Protein AF-A0A960HNV6-F1 (afdb_monomer_lite)

Sequence (104 aa):
MRTRSLPVKLGAVTIAAALTLAACGSDDEATSDVTDTTEQATEAPETTEAPAEASETIVDIAAGNEDFSTLVTAVTEAELVETLSGEGPFTVFAPTNEAFDALP

Structure (mmCIF, N/CA/C/O backbone):
data_AF-A0A960HNV6-F1
#
_entry.id   AF-A0A960HNV6-F1
#
loop_
_atom_site.group_PDB
_atom_site.id
_atom_site.type_symbol
_atom_site.label_atom_id
_atom_site.label_alt_id
_atom_site.label_comp_id
_atom_site.label_asym_id
_atom_site.label_entity_id
_atom_site.label_seq_id
_atom_site.pdbx_PDB_ins_code
_atom_site.Cartn_x
_atom_site.Cartn_y
_atom_site.Cartn_z
_atom_site.occupancy
_atom_site.B_iso_or_equiv
_atom_site.auth_seq_id
_atom_site.auth_comp_id
_atom_site.auth_asym_id
_atom_site.auth_atom_id
_atom_site.pdbx_PDB_model_num
ATOM 1 N N . MET A 1 1 ? 26.139 0.918 58.613 1.00 45.34 1 MET A N 1
ATOM 2 C CA . MET A 1 1 ? 26.621 2.040 57.774 1.00 45.34 1 MET A CA 1
ATOM 3 C C . MET A 1 1 ? 25.426 2.463 56.926 1.00 45.34 1 MET A C 1
ATOM 5 O O . MET A 1 1 ? 24.919 1.628 56.203 1.00 45.34 1 MET A O 1
ATOM 9 N N . ARG A 1 2 ? 24.708 3.542 57.278 1.00 44.34 2 ARG A N 1
ATOM 10 C CA . ARG A 1 2 ? 24.960 4.932 56.825 1.00 44.34 2 ARG A CA 1
ATOM 11 C C . ARG A 1 2 ? 25.102 4.980 55.296 1.00 44.34 2 ARG A C 1
ATOM 13 O O . ARG A 1 2 ? 26.038 4.371 54.812 1.00 44.34 2 ARG A O 1
ATOM 20 N N . THR A 1 3 ? 24.339 5.675 54.461 1.00 44.16 3 THR A N 1
ATOM 21 C CA . THR A 1 3 ? 23.282 6.700 54.541 1.00 44.16 3 THR A CA 1
ATOM 22 C C . THR A 1 3 ? 23.076 7.128 53.071 1.00 44.16 3 THR A C 1
ATOM 24 O O . THR A 1 3 ? 24.081 7.223 52.377 1.00 44.16 3 THR A O 1
ATOM 27 N N . ARG A 1 4 ? 21.848 7.520 52.680 1.00 56.72 4 ARG A N 1
ATOM 28 C CA . ARG A 1 4 ? 21.527 8.574 51.673 1.00 56.72 4 ARG A CA 1
ATOM 29 C C . ARG A 1 4 ? 21.876 8.256 50.200 1.00 56.72 4 ARG A C 1
ATOM 31 O O . ARG A 1 4 ? 23.033 8.172 49.831 1.00 56.72 4 ARG A O 1
ATOM 38 N N . SER A 1 5 ? 20.906 8.013 49.313 1.00 56.62 5 SER A N 1
ATOM 39 C CA . SER A 1 5 ? 20.040 9.035 48.691 1.00 56.62 5 SER A CA 1
ATOM 40 C C . SER A 1 5 ? 20.783 10.335 48.383 1.00 56.62 5 SER A C 1
ATOM 42 O O . SER A 1 5 ? 21.059 11.092 49.308 1.00 56.62 5 SER A O 1
ATOM 44 N N . LEU A 1 6 ? 21.057 10.597 47.101 1.00 52.16 6 LEU A N 1
ATOM 45 C CA . LEU A 1 6 ? 20.887 11.923 46.504 1.00 52.16 6 LEU A CA 1
ATOM 46 C C . LEU A 1 6 ? 20.886 11.831 44.962 1.00 52.16 6 LEU A C 1
ATOM 48 O O . LEU A 1 6 ? 21.908 11.469 44.376 1.00 52.16 6 LEU A O 1
ATOM 52 N N . PRO A 1 7 ? 19.763 12.176 44.305 1.00 58.16 7 PRO A N 1
ATOM 53 C CA . PRO A 1 7 ? 19.758 12.644 42.925 1.00 58.16 7 PRO A CA 1
ATOM 54 C C . PRO A 1 7 ? 20.364 14.055 42.913 1.00 58.16 7 PR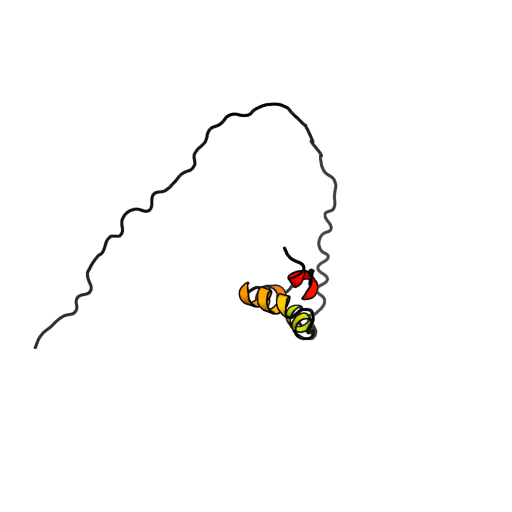O A C 1
ATOM 56 O O . PRO A 1 7 ? 20.086 14.805 43.842 1.00 58.16 7 PRO A O 1
ATOM 59 N N . VAL A 1 8 ? 21.200 14.397 41.924 1.00 51.25 8 VAL A N 1
ATOM 60 C CA . VAL A 1 8 ? 21.530 15.767 41.452 1.00 51.25 8 VAL A CA 1
ATOM 61 C C . VAL A 1 8 ? 22.811 15.712 40.617 1.00 51.25 8 VAL A C 1
ATOM 63 O O . VAL A 1 8 ? 23.883 15.375 41.114 1.00 51.25 8 VAL A O 1
ATOM 66 N N . LYS A 1 9 ? 22.662 16.088 39.348 1.00 45.72 9 LYS A N 1
ATOM 67 C CA . LYS A 1 9 ? 23.580 16.854 38.484 1.00 45.72 9 LYS A CA 1
ATOM 68 C C . LYS A 1 9 ? 22.807 16.980 37.165 1.00 45.72 9 LYS A C 1
ATOM 70 O O . LYS A 1 9 ? 22.885 16.112 36.313 1.00 45.72 9 LYS A O 1
ATOM 75 N N . LEU A 1 10 ? 21.826 17.876 37.065 1.00 53.41 10 LEU A N 1
ATOM 76 C CA . LEU A 1 10 ? 22.054 19.314 36.889 1.00 53.41 10 LEU A CA 1
ATOM 77 C C . LEU A 1 10 ? 23.143 19.568 35.832 1.00 53.41 10 LEU A C 1
ATOM 79 O O . LEU A 1 10 ? 24.190 20.134 36.123 1.00 53.41 10 LEU A O 1
ATOM 83 N N . GLY A 1 11 ? 22.900 19.076 34.617 1.00 43.34 11 GLY A N 1
ATOM 84 C CA . GLY A 1 11 ? 23.553 19.549 33.403 1.00 43.34 11 GLY A CA 1
ATOM 85 C C . GLY A 1 11 ? 22.567 20.441 32.663 1.00 43.34 11 GLY A C 1
ATOM 86 O O . GLY A 1 11 ? 21.699 19.947 31.953 1.00 43.34 11 GLY A O 1
ATOM 87 N N . ALA A 1 12 ? 22.651 21.746 32.902 1.00 56.66 12 ALA A N 1
ATOM 88 C CA . ALA A 1 12 ? 21.923 22.750 32.146 1.00 56.66 12 ALA A CA 1
ATOM 89 C C . ALA A 1 12 ? 22.407 22.723 30.686 1.00 56.66 12 ALA A C 1
ATOM 91 O O . ALA A 1 12 ? 23.540 23.111 30.413 1.00 56.66 12 ALA A O 1
ATOM 92 N N . VAL A 1 13 ? 21.565 22.262 29.758 1.00 51.84 13 VAL A N 1
ATOM 93 C CA . VAL A 1 13 ? 21.783 22.461 28.318 1.00 51.84 13 VAL A CA 1
ATOM 94 C C . VAL A 1 13 ? 20.980 23.688 27.917 1.00 51.84 13 VAL A C 1
ATOM 96 O O . VAL A 1 13 ? 19.792 23.640 27.615 1.00 51.84 13 VAL A O 1
ATOM 99 N N . THR A 1 14 ? 21.649 24.823 28.046 1.00 54.00 14 THR A N 1
ATOM 100 C CA . THR A 1 14 ? 21.226 26.121 27.543 1.00 54.00 14 THR A CA 1
ATOM 101 C C . THR A 1 14 ? 21.411 26.187 26.028 1.00 54.00 14 THR A C 1
ATOM 103 O O . THR A 1 14 ? 22.458 25.783 25.530 1.00 54.00 14 THR A O 1
ATOM 106 N N . ILE A 1 15 ? 20.449 26.841 25.368 1.00 56.03 15 ILE A N 1
ATOM 107 C CA . ILE A 1 15 ? 20.521 27.448 24.027 1.00 56.03 15 ILE A CA 1
ATOM 108 C C . ILE A 1 15 ? 20.248 26.484 22.862 1.00 56.03 15 ILE A C 1
ATOM 110 O O . ILE A 1 15 ? 21.151 25.889 22.286 1.00 56.03 15 ILE A O 1
ATOM 114 N N . ALA A 1 16 ? 18.991 26.469 22.419 1.00 51.09 16 ALA A N 1
ATOM 115 C CA . ALA A 1 16 ? 18.689 26.415 20.995 1.00 51.09 16 ALA A CA 1
ATOM 116 C C . ALA A 1 16 ? 17.906 27.686 20.657 1.00 51.09 16 ALA A C 1
ATOM 118 O O . ALA A 1 16 ? 16.822 27.938 21.184 1.00 51.09 16 ALA A O 1
ATOM 119 N N . ALA A 1 17 ? 18.559 28.541 19.879 1.00 52.19 17 ALA A N 1
ATOM 120 C CA . ALA A 1 17 ? 18.099 29.852 19.479 1.00 52.19 17 ALA A CA 1
ATOM 121 C C . ALA A 1 17 ? 16.828 29.761 18.626 1.00 52.19 17 ALA A C 1
ATOM 123 O O . ALA A 1 17 ? 16.761 28.996 17.665 1.00 52.19 17 ALA A O 1
ATOM 124 N N . ALA A 1 18 ? 15.848 30.597 18.958 1.00 54.22 18 ALA A N 1
ATOM 125 C CA . ALA A 1 18 ? 14.745 30.931 18.077 1.00 54.22 18 ALA A CA 1
ATOM 126 C C . ALA A 1 18 ? 15.296 31.684 16.854 1.00 54.22 18 ALA A C 1
ATOM 128 O O . ALA A 1 18 ? 15.678 32.848 16.963 1.00 54.22 18 ALA A O 1
ATOM 129 N N . LEU A 1 19 ? 15.343 31.027 15.691 1.00 57.34 19 LEU A N 1
ATOM 130 C CA .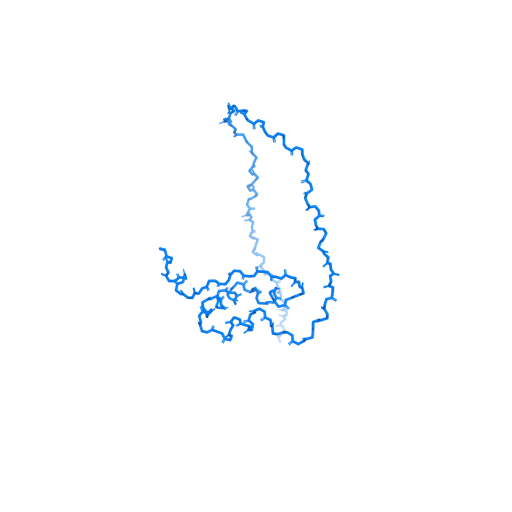 LEU A 1 19 ? 15.460 31.716 14.406 1.00 57.34 19 LEU A CA 1
ATOM 131 C C . LEU A 1 19 ? 14.057 32.126 13.956 1.00 57.34 19 LEU A C 1
ATOM 133 O O . LEU A 1 19 ? 13.365 31.424 13.225 1.00 57.34 19 LEU A O 1
ATOM 137 N N . THR A 1 20 ? 13.634 33.288 14.440 1.00 62.75 20 THR A N 1
ATOM 138 C CA . THR A 1 20 ? 12.517 34.048 13.885 1.00 62.75 20 THR A CA 1
ATOM 139 C C . THR A 1 20 ? 12.936 34.615 12.530 1.00 62.75 20 THR A C 1
ATOM 141 O O . THR A 1 20 ? 13.669 35.604 12.466 1.00 62.75 20 THR A O 1
ATOM 144 N N . LEU A 1 21 ? 12.478 33.982 11.449 1.00 59.41 21 LEU A N 1
ATOM 145 C CA . LEU A 1 21 ? 12.639 34.459 10.077 1.00 59.41 21 LEU A CA 1
ATOM 146 C C . LEU A 1 21 ? 11.638 35.597 9.811 1.00 59.41 21 LEU A C 1
ATOM 148 O O . LEU A 1 21 ? 10.555 35.402 9.267 1.00 59.41 21 LEU A O 1
ATOM 152 N N . ALA A 1 22 ? 11.998 36.797 10.261 1.00 61.06 22 ALA A N 1
ATOM 153 C CA . ALA A 1 22 ? 11.327 38.033 9.893 1.00 61.06 22 ALA A CA 1
ATOM 154 C C . ALA A 1 22 ? 12.018 38.651 8.664 1.00 61.06 22 ALA A C 1
ATOM 156 O O . ALA A 1 22 ? 13.112 39.188 8.772 1.00 61.06 22 ALA A O 1
ATOM 157 N N . ALA A 1 23 ? 11.321 38.557 7.531 1.00 52.22 23 ALA A N 1
ATOM 158 C CA . ALA A 1 23 ? 10.996 39.653 6.613 1.00 52.22 23 ALA A CA 1
ATOM 159 C C . ALA A 1 23 ? 12.089 40.453 5.850 1.00 52.22 23 ALA A C 1
ATOM 161 O O . ALA A 1 23 ? 13.017 41.012 6.429 1.00 52.22 23 ALA A O 1
ATOM 162 N N . CYS A 1 24 ? 11.750 40.667 4.560 1.00 65.69 24 CYS A N 1
ATOM 163 C CA . CYS A 1 24 ? 12.175 41.685 3.569 1.00 65.69 24 CYS A CA 1
ATOM 164 C C . CYS A 1 24 ? 13.315 41.273 2.601 1.00 65.69 24 CYS A C 1
ATOM 166 O O . CYS A 1 24 ? 14.381 40.888 3.060 1.00 65.69 24 CYS A O 1
ATOM 168 N N . GLY A 1 25 ? 13.218 41.344 1.261 1.00 42.31 25 GLY A N 1
ATOM 169 C CA . GLY A 1 25 ? 12.191 41.822 0.315 1.00 42.31 25 GLY A CA 1
ATOM 170 C C . GLY A 1 25 ? 12.855 42.409 -0.954 1.00 42.31 25 GLY A C 1
ATOM 171 O O . GLY A 1 25 ? 13.809 43.168 -0.797 1.00 42.31 25 GLY A O 1
ATOM 172 N N . SER A 1 26 ? 12.388 42.054 -2.168 1.00 45.03 26 SER A N 1
ATOM 173 C CA . SER A 1 26 ? 12.381 42.834 -3.441 1.00 45.03 26 SER A CA 1
ATOM 174 C C . SER A 1 26 ? 12.198 41.902 -4.648 1.00 45.03 26 SER A C 1
ATOM 176 O O . SER A 1 26 ? 13.160 41.263 -5.040 1.00 45.03 26 SER A O 1
ATOM 178 N N . ASP A 1 27 ? 10.987 41.840 -5.203 1.00 56.50 27 ASP A N 1
ATOM 179 C CA . ASP A 1 27 ? 10.704 41.714 -6.644 1.00 56.50 27 ASP A CA 1
ATOM 180 C C . ASP A 1 27 ? 9.187 41.935 -6.802 1.00 56.50 27 ASP A C 1
ATOM 182 O O . ASP A 1 27 ? 8.369 41.068 -6.497 1.00 56.50 27 ASP A O 1
ATOM 186 N N . ASP A 1 28 ? 8.827 43.168 -7.157 1.00 61.09 28 ASP A N 1
ATOM 187 C CA . ASP A 1 28 ? 7.497 43.589 -7.599 1.00 61.09 28 ASP A CA 1
ATOM 188 C C . ASP A 1 28 ? 7.642 43.902 -9.090 1.00 61.09 28 ASP A C 1
ATOM 190 O O . ASP A 1 28 ? 8.313 44.872 -9.427 1.00 61.09 28 ASP A O 1
ATOM 194 N N . GLU A 1 29 ? 7.080 43.059 -9.962 1.00 45.56 29 GLU A N 1
ATOM 195 C CA . GLU A 1 29 ? 6.562 43.461 -11.272 1.00 45.56 29 GLU A CA 1
ATOM 196 C C . GLU A 1 29 ? 5.421 42.521 -11.701 1.00 45.56 29 GLU A C 1
ATOM 198 O O . GLU A 1 29 ? 5.568 41.306 -11.805 1.00 45.56 29 GLU A O 1
ATOM 203 N N . ALA A 1 30 ? 4.299 43.171 -12.010 1.00 42.75 30 ALA A N 1
ATOM 204 C CA . ALA A 1 30 ? 3.243 42.761 -12.930 1.00 42.75 30 ALA A CA 1
ATOM 205 C C . ALA A 1 30 ? 2.281 41.628 -12.517 1.00 42.75 30 ALA A C 1
ATOM 207 O O . ALA A 1 30 ? 2.426 40.458 -12.855 1.00 42.75 30 ALA A O 1
ATOM 208 N N . THR A 1 31 ? 1.183 42.076 -11.901 1.00 44.72 31 THR A N 1
ATOM 209 C CA . THR A 1 31 ? -0.209 41.827 -12.321 1.00 44.72 31 THR A CA 1
ATOM 210 C C . THR A 1 31 ? -0.456 40.639 -13.261 1.00 44.72 31 THR A C 1
ATOM 212 O O . THR A 1 31 ? -0.143 40.654 -14.451 1.00 44.72 31 THR A O 1
ATOM 215 N N . SER A 1 32 ? -1.159 39.640 -12.746 1.00 39.06 32 SER A N 1
ATOM 216 C CA . SER A 1 32 ? -2.253 39.013 -13.481 1.00 39.06 32 SER A CA 1
ATOM 217 C C . SER A 1 32 ? -3.304 38.616 -12.463 1.00 39.06 32 SER A C 1
ATOM 219 O O . SER A 1 32 ? -3.203 37.616 -11.760 1.00 39.06 32 SER A O 1
ATOM 221 N N . ASP A 1 33 ? -4.269 39.518 -12.355 1.00 46.88 33 ASP A N 1
ATOM 222 C CA . ASP A 1 33 ? -5.630 39.264 -11.927 1.00 46.88 33 ASP A CA 1
ATOM 223 C C . ASP A 1 33 ? -6.116 37.894 -12.433 1.00 46.88 33 ASP A C 1
ATOM 225 O O . ASP A 1 33 ? -6.213 37.674 -13.639 1.00 46.88 33 ASP A O 1
ATOM 229 N N . VAL A 1 34 ? -6.416 36.984 -11.510 1.00 47.47 34 VAL A N 1
ATOM 230 C CA . VAL A 1 34 ? -7.573 36.103 -11.666 1.00 47.47 34 VAL A CA 1
ATOM 231 C C . VAL A 1 34 ? -8.330 36.166 -10.354 1.00 47.47 34 VAL A C 1
ATOM 233 O O . VAL A 1 34 ? -8.149 35.373 -9.430 1.00 47.47 34 VAL A O 1
ATOM 236 N N . THR A 1 35 ? -9.180 37.180 -10.283 1.00 41.56 35 THR A N 1
ATOM 237 C CA . THR A 1 35 ? -10.439 37.048 -9.570 1.00 41.56 35 THR A CA 1
ATOM 238 C C . THR A 1 35 ? -11.258 35.997 -10.323 1.00 41.56 35 THR A C 1
ATOM 240 O O . THR A 1 35 ? -11.846 36.316 -11.350 1.00 41.56 35 THR A O 1
ATOM 243 N N . ASP A 1 36 ? -11.297 34.752 -9.844 1.00 47.22 36 ASP A N 1
ATOM 244 C CA . ASP A 1 36 ? -12.392 33.839 -10.184 1.00 47.22 36 ASP A CA 1
ATOM 245 C C . ASP A 1 36 ? -13.222 33.609 -8.925 1.00 47.22 36 ASP A C 1
ATOM 247 O O . ASP A 1 36 ? -12.915 32.843 -8.009 1.00 47.22 36 ASP A O 1
ATOM 251 N N . THR A 1 37 ? -14.238 34.454 -8.846 1.00 47.31 37 THR A N 1
ATOM 252 C CA . THR A 1 37 ? -15.412 34.288 -8.019 1.00 47.31 37 THR A CA 1
ATOM 253 C C . THR A 1 37 ? -16.068 32.954 -8.351 1.00 47.31 37 THR A C 1
ATOM 255 O O . THR A 1 37 ? -16.540 32.771 -9.460 1.00 47.31 37 THR A O 1
ATOM 258 N N . THR A 1 38 ? -16.162 32.106 -7.326 1.00 55.19 38 THR A N 1
ATOM 259 C CA . THR A 1 38 ? -17.354 31.317 -6.990 1.00 55.19 38 THR A CA 1
ATOM 260 C C . THR A 1 38 ? -18.028 30.585 -8.146 1.00 55.19 38 THR A C 1
ATOM 262 O O . THR A 1 38 ? -18.821 31.194 -8.844 1.00 55.19 38 THR A O 1
ATOM 265 N N . GLU A 1 39 ? -17.913 29.256 -8.168 1.00 50.00 39 GLU A N 1
ATOM 266 C CA . GLU A 1 39 ? -19.061 28.366 -8.391 1.00 50.00 39 GLU A CA 1
ATOM 267 C C . GLU A 1 39 ? -18.701 26.903 -8.059 1.00 50.00 39 GLU A C 1
ATOM 269 O O . GLU A 1 39 ? -17.939 26.245 -8.752 1.00 50.00 39 GLU A O 1
ATOM 274 N N . GLN A 1 40 ? -19.248 26.419 -6.937 1.00 50.31 40 GLN A N 1
ATOM 275 C CA . GLN A 1 40 ? -19.943 25.129 -6.854 1.00 50.31 40 GLN A CA 1
ATOM 276 C C . GLN A 1 40 ? -19.249 23.926 -7.533 1.00 50.31 40 GLN A C 1
ATOM 278 O O . GLN A 1 40 ? -19.412 23.667 -8.717 1.00 50.31 40 GLN A O 1
ATOM 283 N N . ALA A 1 41 ? -18.581 23.076 -6.759 1.00 47.81 41 ALA A N 1
ATOM 284 C CA . ALA A 1 41 ? -19.277 21.882 -6.289 1.00 47.81 41 ALA A CA 1
ATOM 285 C C . ALA A 1 41 ? -18.996 21.595 -4.808 1.00 47.81 41 ALA A C 1
ATOM 287 O O . ALA A 1 41 ? -18.067 20.882 -4.437 1.00 47.81 41 ALA A O 1
ATOM 288 N N . THR A 1 42 ? -19.880 22.113 -3.956 1.00 43.16 42 THR A N 1
ATOM 289 C CA . THR A 1 42 ? -20.281 21.397 -2.745 1.00 43.16 42 THR A CA 1
ATOM 290 C C . THR A 1 42 ? -21.044 20.157 -3.203 1.00 43.16 42 THR A C 1
ATOM 292 O O . THR A 1 42 ? -22.270 20.166 -3.263 1.00 43.16 42 THR A O 1
ATOM 295 N N . GLU A 1 43 ? -20.329 19.098 -3.564 1.00 46.59 43 GLU A N 1
ATOM 296 C CA . GLU A 1 43 ? -20.857 17.759 -3.345 1.00 46.59 43 GLU A CA 1
ATOM 297 C C . GLU A 1 43 ? -20.550 17.462 -1.883 1.00 46.59 43 GLU A C 1
ATOM 299 O O . GLU A 1 43 ? -19.423 17.158 -1.494 1.00 46.59 43 GLU A O 1
ATOM 304 N N . ALA A 1 44 ? -21.555 17.697 -1.037 1.00 57.06 44 ALA A N 1
ATOM 305 C CA . ALA A 1 44 ? -21.565 17.113 0.289 1.00 57.06 44 ALA A CA 1
ATOM 306 C C . ALA A 1 44 ? -21.283 15.617 0.094 1.00 57.06 44 ALA A C 1
ATOM 308 O O . ALA A 1 44 ? -21.988 15.001 -0.708 1.00 57.06 44 ALA A O 1
ATOM 309 N N . PRO A 1 45 ? -20.257 15.034 0.740 1.00 55.72 45 PRO A N 1
ATOM 310 C CA . PRO A 1 45 ? -20.093 13.599 0.674 1.00 55.72 45 PRO A CA 1
ATOM 311 C C . PRO A 1 45 ? -21.372 13.024 1.258 1.00 55.72 45 PRO A C 1
ATOM 313 O O . PRO A 1 45 ? -21.724 13.274 2.414 1.00 55.72 45 PRO A O 1
ATOM 316 N N . GLU A 1 46 ? -22.127 12.342 0.412 1.00 50.53 46 GLU A N 1
ATOM 317 C CA . GLU A 1 46 ? -23.297 11.616 0.842 1.00 50.53 46 GLU A CA 1
ATOM 318 C C . GLU A 1 46 ? -22.749 10.493 1.713 1.00 50.53 46 GLU A C 1
ATOM 320 O O . GLU A 1 46 ? -22.254 9.483 1.212 1.00 50.53 46 GLU A O 1
ATOM 325 N N . THR A 1 47 ? -22.752 10.720 3.029 1.00 52.22 47 THR A N 1
ATOM 326 C CA . THR A 1 47 ? -22.521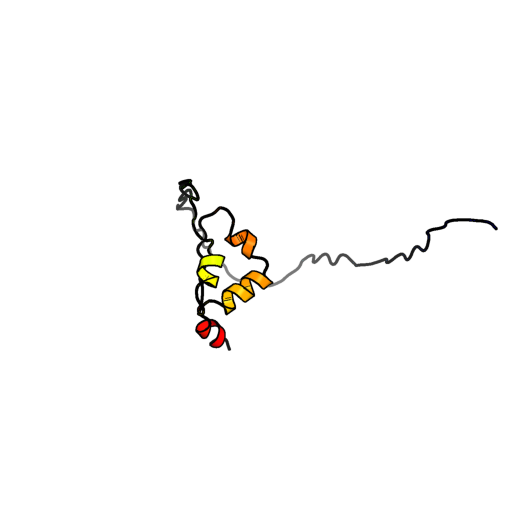 9.703 4.050 1.00 52.22 47 THR A CA 1
ATOM 327 C C . THR A 1 47 ? -23.649 8.687 3.929 1.00 52.22 47 THR A C 1
ATOM 329 O O . THR A 1 47 ? -24.621 8.684 4.677 1.00 52.22 47 THR A O 1
ATOM 332 N N . THR A 1 48 ? -23.540 7.832 2.920 1.00 45.06 48 THR A N 1
ATOM 333 C CA . THR A 1 48 ? -24.142 6.516 2.950 1.00 45.06 48 THR A CA 1
ATOM 334 C C . THR A 1 48 ? -23.218 5.701 3.840 1.00 45.06 48 THR A C 1
ATOM 336 O O . THR A 1 48 ? -22.232 5.135 3.374 1.00 45.06 48 THR A O 1
ATOM 339 N N . GLU A 1 49 ? -23.507 5.717 5.144 1.00 59.00 49 GLU A N 1
ATOM 340 C CA . GLU A 1 49 ? -23.079 4.684 6.089 1.00 59.00 49 GLU A CA 1
ATOM 341 C C . GLU A 1 49 ? -23.586 3.337 5.549 1.00 59.00 49 GLU A C 1
ATOM 343 O O . GLU A 1 49 ? -24.687 2.880 5.853 1.00 59.00 49 GLU A O 1
ATOM 348 N N . ALA A 1 50 ? -22.810 2.733 4.650 1.00 59.12 50 ALA A N 1
ATOM 349 C CA . ALA A 1 50 ? -22.937 1.328 4.329 1.00 59.12 50 ALA A CA 1
ATOM 350 C C . ALA A 1 50 ? -22.304 0.558 5.496 1.00 59.12 50 ALA A C 1
ATOM 352 O O . ALA A 1 50 ? -21.183 0.883 5.894 1.00 59.12 50 ALA A O 1
ATOM 353 N N . PRO A 1 51 ? -23.005 -0.427 6.077 1.00 53.31 51 PRO A N 1
ATOM 354 C CA . PRO A 1 51 ? -22.481 -1.163 7.211 1.00 53.31 51 PRO A CA 1
ATOM 355 C C . PRO A 1 51 ? -21.234 -1.922 6.745 1.00 53.31 51 PRO A C 1
ATOM 357 O O . PRO A 1 51 ? -21.266 -2.603 5.717 1.00 53.31 51 PRO A O 1
ATOM 360 N N . ALA A 1 52 ? -20.130 -1.761 7.476 1.00 58.97 52 ALA A N 1
ATOM 361 C CA . ALA A 1 52 ? -18.872 -2.465 7.261 1.00 58.97 52 ALA A CA 1
ATOM 362 C C . ALA A 1 52 ? -19.034 -3.958 7.612 1.00 58.97 52 ALA A C 1
ATOM 364 O O . ALA A 1 52 ? -18.578 -4.446 8.642 1.00 58.97 52 ALA A O 1
ATOM 365 N N . GLU A 1 53 ? -19.746 -4.690 6.761 1.00 50.16 53 GLU A N 1
ATOM 366 C CA . GLU A 1 53 ? -19.951 -6.130 6.868 1.00 50.16 53 GLU A CA 1
ATOM 367 C C . GLU A 1 53 ? -18.784 -6.839 6.157 1.00 50.16 53 GLU A C 1
ATOM 369 O O . GLU A 1 53 ? -18.799 -7.012 4.943 1.00 50.16 53 GLU A O 1
ATOM 374 N N . ALA A 1 54 ? -17.760 -7.238 6.919 1.00 56.28 54 ALA A N 1
ATOM 375 C CA . ALA A 1 54 ? -16.707 -8.189 6.524 1.00 56.28 54 ALA A CA 1
ATOM 376 C C . ALA A 1 54 ? -15.970 -7.920 5.189 1.00 56.28 54 ALA A C 1
ATOM 378 O O . ALA A 1 54 ? -15.611 -8.858 4.476 1.00 56.28 54 ALA A O 1
ATOM 379 N N . SER A 1 55 ? -15.715 -6.655 4.864 1.00 67.38 55 SER A N 1
ATOM 380 C CA . SER A 1 55 ? -14.828 -6.276 3.761 1.00 67.38 55 SER A CA 1
ATOM 381 C C . SER A 1 55 ? -13.368 -6.377 4.211 1.00 67.38 55 SER A C 1
ATOM 383 O O . SER A 1 55 ? -13.006 -5.812 5.243 1.00 67.38 55 SER A O 1
ATOM 385 N N . GLU A 1 56 ? -12.528 -7.081 3.451 1.00 83.19 56 GLU A N 1
ATOM 386 C CA . GLU A 1 56 ? -11.067 -7.025 3.608 1.00 83.19 56 GLU A CA 1
ATOM 387 C C . GLU A 1 56 ? -10.585 -5.570 3.504 1.00 83.19 56 GLU A C 1
ATOM 389 O O . GLU A 1 56 ? -11.131 -4.783 2.722 1.00 83.19 56 GLU A O 1
ATOM 394 N N . THR A 1 57 ? -9.582 -5.190 4.304 1.00 89.62 57 THR A N 1
ATOM 395 C CA . THR A 1 57 ? -9.039 -3.830 4.231 1.00 89.62 57 THR A CA 1
ATOM 396 C C . THR A 1 57 ? -8.297 -3.631 2.912 1.00 89.62 57 THR A C 1
ATOM 398 O O . THR A 1 57 ? -7.902 -4.578 2.230 1.00 89.62 57 THR A O 1
ATOM 401 N N . ILE A 1 58 ? -8.038 -2.376 2.556 1.00 90.12 58 ILE A N 1
ATOM 402 C CA . ILE A 1 58 ? -7.266 -2.043 1.351 1.00 90.12 58 ILE A CA 1
ATOM 403 C C . ILE A 1 58 ? -5.875 -2.688 1.397 1.00 90.12 58 ILE A C 1
ATOM 405 O O . ILE A 1 58 ? -5.354 -3.128 0.372 1.00 90.12 58 ILE A O 1
ATOM 409 N N . VAL A 1 59 ? -5.288 -2.769 2.594 1.00 90.38 59 VAL A N 1
ATOM 410 C CA . VAL A 1 59 ? -3.974 -3.379 2.809 1.00 90.38 59 VAL A CA 1
ATOM 411 C C . VAL A 1 59 ? -4.047 -4.897 2.670 1.00 90.38 59 VAL A C 1
ATOM 413 O O . VAL A 1 59 ? -3.152 -5.472 2.059 1.00 90.38 59 VAL A O 1
ATOM 416 N N . ASP A 1 60 ? -5.114 -5.539 3.151 1.00 90.88 60 ASP A N 1
ATOM 417 C CA . ASP A 1 60 ? -5.312 -6.987 2.989 1.00 90.88 60 ASP A CA 1
ATOM 418 C C . ASP A 1 60 ? -5.461 -7.367 1.508 1.00 90.88 60 ASP A C 1
ATOM 420 O O . ASP A 1 60 ? -4.809 -8.297 1.033 1.00 90.88 60 ASP A O 1
ATOM 424 N N . ILE A 1 61 ? -6.239 -6.586 0.748 1.00 91.88 61 ILE A N 1
ATOM 425 C CA . ILE A 1 61 ? -6.414 -6.780 -0.699 1.00 91.88 61 ILE A CA 1
ATOM 426 C C . ILE A 1 61 ? -5.073 -6.634 -1.431 1.00 91.88 61 ILE A C 1
ATOM 428 O O . ILE A 1 61 ? -4.754 -7.435 -2.312 1.00 91.88 61 ILE A O 1
ATOM 432 N N . ALA A 1 62 ? -4.271 -5.630 -1.066 1.00 91.38 62 ALA A N 1
ATOM 433 C CA . ALA A 1 62 ? -2.950 -5.428 -1.652 1.00 91.38 62 ALA A CA 1
ATOM 434 C C . ALA A 1 62 ? -1.970 -6.549 -1.268 1.00 91.38 62 ALA A C 1
ATOM 436 O O . ALA A 1 62 ? -1.230 -7.031 -2.119 1.00 91.38 62 ALA A O 1
ATOM 437 N N . ALA A 1 63 ? -1.990 -7.008 -0.014 1.00 92.00 63 ALA A N 1
ATOM 438 C CA . ALA A 1 63 ? -1.142 -8.097 0.469 1.00 92.00 63 ALA A CA 1
ATOM 439 C C . ALA A 1 63 ? -1.490 -9.456 -0.161 1.00 92.00 63 ALA A C 1
ATOM 441 O O . ALA A 1 63 ? -0.623 -10.322 -0.270 1.00 92.00 63 ALA A O 1
ATOM 442 N N . GLY A 1 64 ? -2.736 -9.637 -0.606 1.00 93.31 64 GLY A N 1
ATOM 443 C CA . GLY A 1 64 ? -3.178 -10.816 -1.350 1.00 93.31 64 GLY A CA 1
ATOM 444 C C . GLY A 1 64 ? -2.636 -10.913 -2.782 1.00 93.31 64 GLY A C 1
ATOM 445 O O . GLY A 1 64 ? -2.814 -11.954 -3.415 1.00 93.31 64 GLY A O 1
ATOM 446 N N . ASN A 1 65 ? -1.978 -9.868 -3.300 1.00 93.81 65 ASN A N 1
ATOM 447 C CA . ASN A 1 65 ? -1.436 -9.828 -4.656 1.00 93.81 65 ASN A CA 1
ATOM 448 C C . ASN A 1 65 ? 0.081 -9.552 -4.655 1.00 93.81 65 ASN A C 1
ATOM 450 O O . ASN A 1 65 ? 0.558 -8.559 -4.107 1.00 93.81 65 ASN A O 1
ATOM 454 N N . GLU A 1 66 ? 0.847 -10.423 -5.318 1.00 94.19 66 GLU A N 1
ATOM 455 C CA . GLU A 1 66 ? 2.308 -10.323 -5.418 1.00 94.19 66 GLU A CA 1
ATOM 456 C C . GLU A 1 66 ? 2.796 -9.031 -6.100 1.00 94.19 66 GLU A C 1
ATOM 458 O O . GLU A 1 66 ? 3.830 -8.480 -5.699 1.00 94.19 66 GLU A O 1
ATOM 463 N N . ASP A 1 67 ? 2.017 -8.491 -7.043 1.00 95.81 67 ASP A N 1
ATOM 464 C CA . ASP A 1 67 ? 2.328 -7.276 -7.806 1.00 95.81 67 ASP A CA 1
ATOM 465 C C . ASP A 1 67 ? 2.338 -6.000 -6.953 1.00 95.81 67 ASP A C 1
ATOM 467 O O . ASP A 1 67 ? 2.863 -4.980 -7.398 1.00 95.81 67 ASP A O 1
ATOM 471 N N . PHE A 1 68 ? 1.783 -6.038 -5.735 1.00 96.12 68 PHE A N 1
ATOM 472 C CA . PHE A 1 68 ? 1.693 -4.885 -4.829 1.00 96.12 68 PHE A CA 1
ATOM 473 C C . PHE A 1 68 ? 2.580 -5.014 -3.582 1.00 96.12 68 PHE A C 1
ATOM 475 O O . PHE A 1 68 ? 2.475 -4.208 -2.655 1.00 96.12 68 PHE A O 1
ATOM 482 N N . SER A 1 69 ? 3.484 -5.994 -3.537 1.00 95.69 69 SER A N 1
ATOM 483 C CA . SER A 1 69 ? 4.358 -6.228 -2.377 1.00 95.69 69 SER A CA 1
ATOM 484 C C . SER A 1 69 ? 5.252 -5.028 -2.017 1.00 95.69 69 SER A C 1
ATOM 486 O O . SER A 1 69 ? 5.434 -4.736 -0.828 1.00 95.69 69 SER A O 1
ATOM 488 N N . THR A 1 70 ? 5.741 -4.270 -3.005 1.00 96.25 70 THR A N 1
ATOM 489 C CA . THR A 1 70 ? 6.501 -3.030 -2.759 1.00 96.25 70 THR A CA 1
ATOM 490 C C . THR A 1 70 ? 5.635 -1.952 -2.105 1.00 96.25 70 THR A C 1
ATOM 492 O O . THR A 1 70 ? 6.080 -1.279 -1.174 1.00 96.25 70 THR A O 1
ATOM 495 N N . LEU A 1 71 ? 4.367 -1.832 -2.515 1.00 95.12 71 LEU A N 1
ATOM 496 C CA . LEU A 1 71 ? 3.418 -0.908 -1.891 1.00 95.12 71 LEU A CA 1
ATOM 497 C C . LEU A 1 71 ? 3.147 -1.287 -0.436 1.00 95.12 71 LEU A C 1
ATOM 499 O O . LEU A 1 71 ? 3.200 -0.421 0.431 1.00 95.12 71 LEU A O 1
ATOM 503 N N . VAL A 1 72 ? 2.878 -2.565 -0.153 1.00 94.38 72 VAL A N 1
ATOM 504 C CA . VAL A 1 72 ? 2.590 -3.033 1.215 1.00 94.38 72 VAL A CA 1
ATOM 505 C C . VAL A 1 72 ? 3.771 -2.756 2.144 1.00 94.38 72 VAL A C 1
ATOM 507 O O . VAL A 1 72 ? 3.579 -2.303 3.275 1.00 94.38 72 VAL A O 1
ATOM 510 N N . THR A 1 73 ? 4.995 -2.954 1.648 1.00 95.19 73 THR A N 1
ATOM 511 C CA . THR A 1 73 ? 6.221 -2.626 2.385 1.00 95.19 73 THR A CA 1
ATOM 512 C C . THR A 1 73 ? 6.287 -1.129 2.691 1.00 95.19 73 THR A C 1
ATOM 514 O O . THR A 1 73 ? 6.406 -0.754 3.855 1.00 95.19 73 THR A O 1
ATOM 517 N N . ALA A 1 74 ? 6.102 -0.272 1.683 1.00 94.44 74 ALA A N 1
ATOM 518 C CA . ALA A 1 74 ? 6.150 1.180 1.852 1.00 94.44 74 ALA A CA 1
ATOM 519 C C . ALA A 1 74 ? 5.059 1.712 2.801 1.00 94.44 74 ALA A C 1
ATOM 521 O O . ALA A 1 74 ? 5.325 2.568 3.640 1.00 94.44 74 ALA A O 1
ATOM 522 N N . VAL A 1 75 ? 3.833 1.190 2.708 1.00 94.50 75 VAL A N 1
ATOM 523 C CA . VAL A 1 75 ? 2.710 1.556 3.591 1.00 94.50 75 VAL A CA 1
ATOM 524 C C . VAL A 1 75 ? 2.980 1.130 5.035 1.00 94.50 75 VAL A C 1
ATOM 526 O O . VAL A 1 75 ? 2.615 1.852 5.963 1.00 94.50 75 VAL A O 1
ATOM 529 N N . THR A 1 76 ? 3.641 -0.013 5.228 1.00 93.44 76 THR A N 1
ATOM 530 C CA . THR A 1 76 ? 4.052 -0.491 6.554 1.00 93.44 76 THR A CA 1
ATOM 531 C C . THR A 1 76 ? 5.155 0.388 7.141 1.00 93.44 76 THR A C 1
ATOM 533 O O . THR A 1 76 ? 5.050 0.798 8.292 1.00 93.44 76 THR A O 1
ATOM 536 N N . GLU A 1 77 ? 6.184 0.729 6.358 1.00 95.62 77 GLU A N 1
ATOM 537 C CA . GLU A 1 77 ? 7.265 1.629 6.792 1.00 95.62 77 GLU A CA 1
ATOM 538 C C . GLU A 1 77 ? 6.774 3.054 7.077 1.00 95.62 77 GLU A C 1
ATOM 540 O O . GLU A 1 77 ? 7.332 3.741 7.930 1.00 95.62 77 GLU A O 1
ATOM 545 N N . ALA A 1 78 ? 5.720 3.490 6.384 1.00 95.25 78 ALA A N 1
ATOM 546 C CA . ALA A 1 78 ? 5.064 4.773 6.603 1.00 95.25 78 ALA A CA 1
ATOM 547 C C . ALA A 1 78 ? 4.000 4.746 7.719 1.00 95.25 78 ALA A C 1
ATOM 549 O O . ALA A 1 78 ? 3.355 5.768 7.947 1.00 95.25 78 ALA A O 1
ATOM 550 N N . GLU A 1 79 ? 3.783 3.600 8.377 1.00 93.38 79 GLU A N 1
ATOM 551 C CA . GLU A 1 79 ? 2.776 3.413 9.435 1.00 93.38 79 GLU A 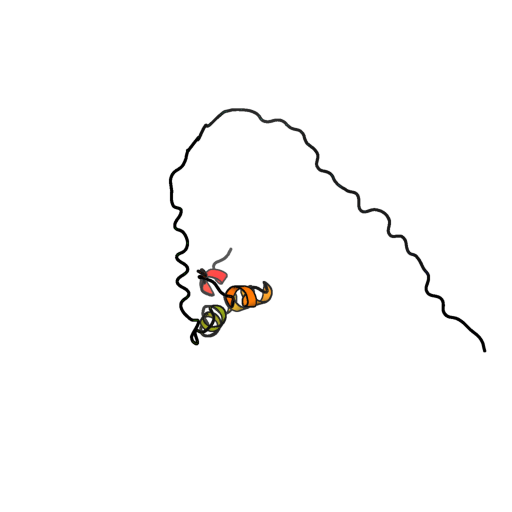CA 1
ATOM 552 C C . GLU A 1 79 ? 1.345 3.807 8.992 1.00 93.38 79 GLU A C 1
ATOM 554 O O . GLU A 1 79 ? 0.505 4.224 9.784 1.00 93.38 79 GLU A O 1
ATOM 559 N N . LEU A 1 80 ? 1.032 3.658 7.697 1.00 94.06 80 LEU A N 1
ATOM 560 C CA . LEU A 1 80 ? -0.263 4.047 7.118 1.00 94.06 80 LEU A CA 1
ATOM 561 C C . LEU A 1 80 ? -1.321 2.937 7.179 1.00 94.06 80 LEU A C 1
ATOM 563 O O . LEU A 1 80 ? -2.483 3.184 6.852 1.00 94.06 80 LEU A O 1
ATOM 567 N N . VAL A 1 81 ? -0.950 1.730 7.615 1.00 91.44 81 VAL A N 1
ATOM 568 C CA . VAL A 1 81 ? -1.844 0.560 7.666 1.00 91.44 81 VAL A CA 1
ATOM 569 C C . VAL A 1 81 ? -3.094 0.848 8.495 1.00 91.44 81 VAL A C 1
ATOM 571 O O . VAL A 1 81 ? -4.206 0.578 8.050 1.00 91.44 81 VAL A O 1
ATOM 574 N N . GLU A 1 82 ? -2.927 1.453 9.669 1.00 90.25 82 GLU A N 1
ATOM 575 C CA . GLU A 1 82 ? -4.029 1.781 10.579 1.00 90.25 82 GLU A CA 1
ATOM 576 C C . GLU A 1 82 ? -4.958 2.844 9.978 1.00 90.25 82 GLU A C 1
ATOM 578 O O . GLU A 1 82 ? -6.174 2.769 10.129 1.00 90.25 82 GLU A O 1
ATOM 583 N N . THR A 1 83 ? -4.391 3.801 9.236 1.00 89.75 83 THR A N 1
ATOM 584 C CA . THR A 1 83 ? -5.154 4.867 8.572 1.00 89.75 83 THR A CA 1
ATOM 585 C C . THR A 1 83 ? -5.976 4.318 7.407 1.00 89.75 83 THR A C 1
ATOM 587 O O . THR A 1 83 ? -7.150 4.650 7.282 1.00 89.75 83 THR A O 1
ATOM 590 N N . LEU A 1 84 ? -5.391 3.444 6.581 1.00 89.88 84 LEU A N 1
ATOM 591 C CA . LEU A 1 84 ? -6.070 2.820 5.436 1.00 89.88 84 LEU A CA 1
ATOM 592 C C . LEU A 1 84 ? -7.045 1.703 5.837 1.00 89.88 84 LEU A C 1
ATOM 594 O O . LEU A 1 84 ? -7.883 1.306 5.030 1.00 89.88 84 LEU A O 1
ATOM 598 N N . SER A 1 85 ? -6.936 1.206 7.069 1.00 88.44 85 SER A N 1
ATOM 599 C CA . SER A 1 85 ? -7.896 0.275 7.680 1.00 88.44 85 SER A CA 1
ATOM 600 C C . SER A 1 85 ? -9.024 0.995 8.428 1.00 88.44 85 SER A C 1
ATOM 602 O O . SER A 1 85 ? -9.933 0.343 8.937 1.00 88.44 85 SER A O 1
ATOM 604 N N . GLY A 1 86 ? -8.940 2.323 8.550 1.00 86.38 86 GLY A N 1
ATOM 605 C CA . GLY A 1 86 ? -9.918 3.148 9.244 1.00 86.38 86 GLY A CA 1
ATOM 606 C C . GLY A 1 86 ? -11.215 3.342 8.459 1.00 86.38 86 GLY A C 1
ATOM 607 O O . GLY A 1 86 ? -11.395 2.857 7.344 1.00 86.38 86 GLY A O 1
ATOM 608 N N . GLU A 1 87 ? -12.134 4.092 9.055 1.00 76.88 87 GLU A N 1
ATOM 609 C CA . GLU A 1 87 ? -13.447 4.346 8.472 1.00 76.88 87 GLU A CA 1
ATOM 610 C C . GLU A 1 87 ? -13.364 5.492 7.452 1.00 76.88 87 GLU A C 1
ATOM 612 O O . GLU A 1 87 ? -13.032 6.627 7.801 1.00 76.88 87 GLU A O 1
ATOM 617 N N . GLY A 1 88 ? -13.648 5.206 6.181 1.00 73.38 88 GLY A N 1
ATOM 618 C CA . GLY A 1 88 ? -13.726 6.235 5.150 1.00 73.38 88 GLY A CA 1
ATOM 619 C C . GLY A 1 88 ? -13.709 5.693 3.719 1.00 73.38 88 GLY A C 1
ATOM 620 O O . GLY A 1 88 ? -13.197 4.602 3.465 1.00 73.38 88 GLY A O 1
ATOM 621 N N . PRO A 1 89 ? -14.247 6.454 2.751 1.00 84.25 89 PRO A N 1
ATOM 622 C CA . PRO 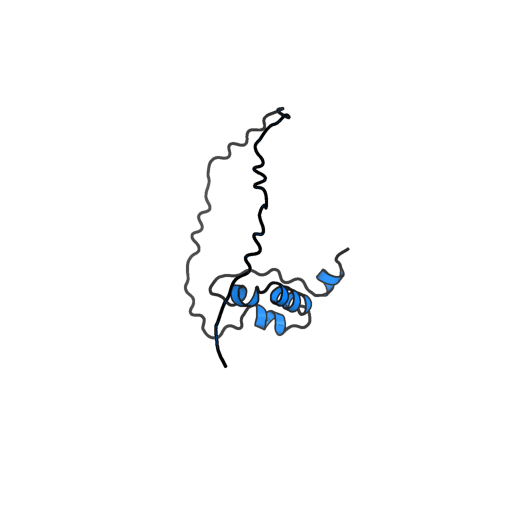A 1 89 ? -14.043 6.157 1.344 1.00 84.25 89 PRO A CA 1
ATOM 623 C C . PRO A 1 89 ? -12.607 6.533 0.964 1.00 84.25 89 PRO A C 1
ATOM 625 O O . PRO A 1 89 ? -12.297 7.698 0.719 1.00 84.25 89 PRO A O 1
ATOM 628 N N . PHE A 1 90 ? -11.714 5.549 0.917 1.00 90.31 90 PHE A N 1
ATOM 629 C CA . PHE A 1 90 ? -10.352 5.753 0.435 1.00 90.31 90 PHE A CA 1
ATOM 630 C C . PHE A 1 90 ? -10.220 5.340 -1.028 1.00 90.31 90 PHE A C 1
ATOM 632 O O . PHE A 1 90 ? -10.721 4.303 -1.459 1.00 90.31 90 PHE A O 1
ATOM 639 N N . THR A 1 91 ? -9.467 6.135 -1.781 1.00 90.62 91 THR A N 1
ATOM 640 C CA . THR A 1 91 ? -9.022 5.800 -3.135 1.00 90.62 91 THR A CA 1
ATOM 641 C C . THR A 1 91 ? -7.503 5.758 -3.139 1.00 90.62 91 THR A C 1
ATOM 643 O O . THR A 1 91 ? -6.850 6.801 -3.076 1.00 90.62 91 THR A O 1
ATOM 646 N N . VAL A 1 92 ? -6.935 4.556 -3.187 1.00 91.44 92 VAL A N 1
ATOM 647 C CA . VAL A 1 92 ? -5.482 4.358 -3.207 1.00 91.44 92 VAL A CA 1
ATOM 648 C C . VAL A 1 92 ? -5.044 4.056 -4.634 1.00 91.44 92 VAL A C 1
ATOM 650 O O . VAL A 1 92 ? -5.491 3.086 -5.242 1.00 91.44 92 VAL A O 1
ATOM 653 N N . PHE A 1 93 ? -4.151 4.885 -5.171 1.00 93.31 93 PHE A N 1
ATOM 654 C CA . PHE A 1 93 ? -3.460 4.583 -6.420 1.00 93.31 93 PHE A CA 1
ATOM 655 C C . PHE A 1 93 ? -2.343 3.587 -6.114 1.00 93.31 93 PHE A C 1
ATOM 657 O O . PHE A 1 93 ? -1.322 3.970 -5.550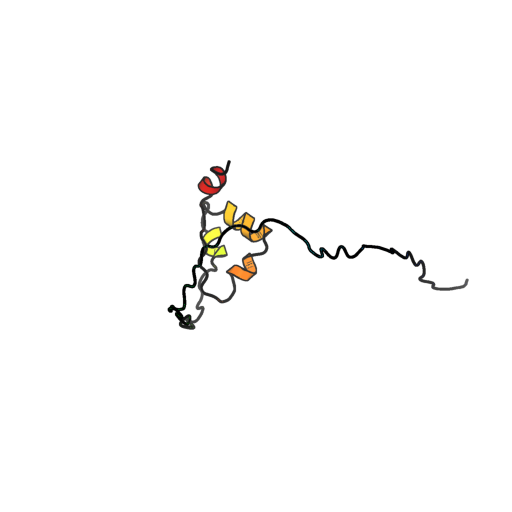 1.00 93.31 93 PHE A O 1
ATOM 664 N N . ALA A 1 94 ? -2.569 2.316 -6.444 1.00 94.06 94 ALA A N 1
ATOM 665 C CA . ALA A 1 94 ? -1.658 1.213 -6.161 1.00 94.06 94 ALA A CA 1
ATOM 666 C C . ALA A 1 94 ? -0.805 0.855 -7.397 1.00 94.06 94 ALA A C 1
ATOM 668 O O . ALA A 1 94 ? -1.248 0.056 -8.226 1.00 94.06 94 ALA A O 1
ATOM 669 N N . PRO A 1 95 ? 0.386 1.460 -7.582 1.00 95.38 95 PRO A N 1
ATOM 670 C CA . PRO A 1 95 ? 1.317 1.043 -8.627 1.00 95.38 95 PRO A CA 1
ATOM 671 C C . PRO A 1 95 ? 1.782 -0.405 -8.422 1.00 95.38 95 PRO A C 1
ATOM 673 O O . PRO A 1 95 ? 1.917 -0.869 -7.289 1.00 95.38 95 PRO A O 1
ATOM 676 N N . THR A 1 96 ? 2.057 -1.101 -9.528 1.00 96.31 96 THR A N 1
ATOM 677 C CA . THR A 1 96 ? 2.693 -2.425 -9.509 1.00 96.31 96 THR A CA 1
ATOM 678 C C . THR A 1 96 ? 4.178 -2.314 -9.168 1.00 96.31 96 THR A C 1
ATOM 680 O O . THR A 1 96 ? 4.779 -1.245 -9.295 1.00 96.31 96 THR A O 1
ATOM 683 N N . ASN A 1 97 ? 4.802 -3.434 -8.806 1.00 96.62 97 ASN A N 1
ATOM 684 C CA . ASN A 1 97 ? 6.248 -3.501 -8.588 1.00 96.62 97 ASN A CA 1
ATOM 685 C C . ASN A 1 97 ? 7.043 -2.997 -9.807 1.00 96.62 97 ASN A C 1
ATOM 687 O O . ASN A 1 97 ? 7.967 -2.209 -9.633 1.00 96.62 97 ASN A O 1
ATOM 691 N N . GLU A 1 98 ? 6.627 -3.332 -11.036 1.00 96.56 98 GLU A N 1
ATOM 692 C CA . GLU A 1 98 ? 7.281 -2.835 -12.261 1.00 96.56 98 GLU A CA 1
ATOM 693 C C . GLU A 1 98 ? 7.265 -1.300 -12.366 1.00 96.56 98 GLU A C 1
ATOM 695 O O . GLU A 1 98 ? 8.201 -0.700 -12.892 1.00 96.56 98 GLU A O 1
ATOM 700 N N . ALA A 1 99 ? 6.219 -0.640 -11.859 1.00 96.06 99 ALA A N 1
ATOM 701 C CA . ALA A 1 99 ? 6.152 0.818 -11.846 1.00 96.06 99 ALA A CA 1
ATOM 702 C C . ALA A 1 99 ? 7.119 1.435 -10.822 1.00 96.06 99 ALA A C 1
ATOM 704 O O . ALA A 1 99 ? 7.640 2.522 -11.071 1.00 96.06 99 ALA A O 1
ATOM 705 N N . PHE A 1 100 ? 7.391 0.747 -9.707 1.00 94.69 100 PHE A N 1
ATOM 706 C CA . PHE A 1 100 ? 8.458 1.134 -8.779 1.00 94.69 100 PHE A CA 1
ATOM 707 C C . PHE A 1 100 ? 9.850 0.904 -9.384 1.00 94.69 100 PHE A C 1
ATOM 709 O O . PHE A 1 100 ? 10.720 1.758 -9.234 1.00 94.69 100 PHE A O 1
ATOM 716 N N . ASP A 1 101 ? 10.052 -0.195 -10.115 1.00 95.56 101 ASP A N 1
ATOM 717 C CA . ASP A 1 101 ? 11.329 -0.510 -10.774 1.00 95.56 101 ASP A CA 1
ATOM 718 C C . ASP A 1 101 ? 11.665 0.449 -11.930 1.00 95.56 101 ASP A C 1
ATOM 720 O O . ASP A 1 101 ? 12.831 0.631 -12.280 1.00 95.56 101 ASP A O 1
ATOM 724 N N . ALA A 1 102 ? 10.653 1.083 -12.529 1.00 96.62 102 ALA A N 1
ATOM 725 C CA . ALA A 1 102 ? 10.816 2.059 -13.605 1.00 96.62 102 ALA A CA 1
ATOM 726 C C . ALA A 1 102 ? 11.249 3.462 -13.126 1.00 96.62 102 ALA A C 1
ATOM 728 O O . ALA A 1 102 ? 11.398 4.368 -13.954 1.00 96.62 102 ALA A O 1
ATOM 729 N N . LEU A 1 103 ? 11.424 3.670 -11.817 1.00 89.94 103 LEU A N 1
ATOM 730 C CA . LEU A 1 103 ? 11.869 4.948 -11.263 1.00 89.94 103 LEU A CA 1
ATOM 731 C C . LEU A 1 103 ? 13.371 5.187 -11.561 1.00 89.94 103 LEU A C 1
ATOM 733 O O . LEU A 1 103 ? 14.168 4.259 -11.418 1.00 89.94 103 LEU A O 1
ATOM 737 N N . PRO A 1 104 ? 13.761 6.402 -12.005 1.00 87.75 104 PRO A N 1
ATOM 738 C CA . PRO A 1 104 ? 15.135 6.729 -12.402 1.00 87.75 104 PRO A CA 1
ATOM 739 C C . PRO A 1 104 ? 16.117 6.906 -11.236 1.00 87.75 104 PRO A C 1
ATOM 741 O O . PRO A 1 104 ? 15.685 7.324 -10.136 1.00 87.75 104 PRO A O 1
#

Secondary structure (DSSP, 8-state):
-----------------------------------------------------SPPPHHHHHHT-GGGHHHHHHHHHTT-HHHHTSSS--------HHHHHT--

Radius of gyration: 27.33 Å; chains: 1; bounding box: 51×54×71 Å

pLDDT: mean 70.74, std 20.83, range [39.06, 96.62]

Foldseek 3Di:
DDDDDDDDDDDDPDDDDDPPPDDDDDDDDDDDDDPDDDDDDPPPPPPPPDPPDDDDFPLRVLVVDPQQPVVNVVCVVVVCRVVSRDDDDDDDDGHGPVVVVPDD